Protein AF-A0A931VHJ8-F1 (afdb_monomer_lite)

Secondary structure (DSSP, 8-state):
--SHHHHHHHHHHHHHHHSS---TTS-HHHHHHHH--TT-BHHHHHHHHHHHSTT-PPEEEEEETTEEEEEEEES-GGG--TT--EEEEEEEEEETTEEEEEEEEEEESS-EEEEEEE-S--------

pLDDT: mean 77.22, std 20.11, range [36.59, 96.5]

Foldseek 3Di:
DPPPVVVVVVVVVVVVVVPPPPPPPDDLLVVLVVPDAWFDFPVNSVVSCCVRPNPDFWDWDDDPDQKTKTKDKPPHPVPDDPPPQKIKMKIFMDGNGTTAKIKIWIGGPVDIDIDIHHDPDDPDDDDD

Radius of gyration: 19.67 Å; chains: 1; bounding box: 43×73×38 Å

Structure (mmCIF, N/CA/C/O backbone):
data_AF-A0A931VHJ8-F1
#
_entry.id   AF-A0A931VHJ8-F1
#
loop_
_atom_site.group_PDB
_atom_site.id
_atom_site.type_symbol
_atom_site.label_atom_id
_atom_site.label_alt_id
_atom_site.label_comp_id
_atom_site.label_asym_id
_atom_site.label_entity_id
_atom_site.label_seq_id
_atom_site.pdbx_PDB_ins_code
_atom_site.Cartn_x
_atom_site.Cartn_y
_atom_site.Cartn_z
_atom_site.occupancy
_atom_site.B_iso_or_equiv
_atom_site.auth_seq_id
_atom_site.auth_comp_id
_atom_site.auth_asym_id
_atom_site.auth_atom_id
_atom_site.pdbx_PDB_model_num
ATOM 1 N N . MET A 1 1 ? 20.979 -46.840 4.657 1.00 50.59 1 MET A N 1
ATOM 2 C CA . MET A 1 1 ? 20.047 -46.418 3.584 1.00 50.59 1 MET A CA 1
ATOM 3 C C . MET A 1 1 ? 19.100 -45.302 4.069 1.00 50.59 1 MET A C 1
ATOM 5 O O . MET A 1 1 ? 17.894 -45.471 4.028 1.00 50.59 1 MET A O 1
ATOM 9 N N . LYS A 1 2 ? 19.631 -44.177 4.584 1.00 52.59 2 LYS A N 1
ATOM 10 C CA . LYS A 1 2 ? 18.826 -43.065 5.154 1.00 52.59 2 LYS A CA 1
ATOM 11 C C . LYS A 1 2 ? 19.310 -41.649 4.769 1.00 52.59 2 LYS A C 1
ATOM 13 O O . LYS A 1 2 ? 18.616 -40.684 5.041 1.00 52.59 2 LYS A O 1
ATOM 18 N N . MET A 1 3 ? 20.453 -41.510 4.085 1.00 44.47 3 MET A N 1
ATOM 19 C CA . MET A 1 3 ? 21.045 -40.199 3.747 1.00 44.47 3 MET A CA 1
ATOM 20 C C . MET A 1 3 ? 20.588 -39.595 2.410 1.00 44.47 3 MET A C 1
ATOM 22 O O . MET A 1 3 ? 20.807 -38.413 2.182 1.00 44.47 3 MET A O 1
ATOM 26 N N . LYS A 1 4 ? 19.949 -40.366 1.518 1.00 48.22 4 LYS A N 1
ATOM 27 C CA . LYS A 1 4 ? 19.550 -39.859 0.190 1.00 48.22 4 LYS A CA 1
ATOM 28 C C . LYS A 1 4 ? 18.268 -39.019 0.208 1.00 48.22 4 LYS A C 1
ATOM 30 O O . LYS A 1 4 ? 18.082 -38.210 -0.684 1.00 48.22 4 LYS A O 1
ATOM 35 N N . ILE A 1 5 ? 17.414 -39.184 1.221 1.00 54.38 5 ILE A N 1
ATOM 36 C CA . ILE A 1 5 ? 16.104 -38.513 1.281 1.00 54.38 5 ILE A CA 1
ATOM 37 C C . ILE A 1 5 ? 16.250 -37.063 1.769 1.00 54.38 5 ILE A C 1
ATOM 39 O O . ILE A 1 5 ? 15.583 -36.178 1.245 1.00 54.38 5 ILE A O 1
ATOM 43 N N . LEU A 1 6 ? 17.174 -36.789 2.700 1.00 49.47 6 LEU A N 1
ATOM 44 C CA . LEU A 1 6 ? 17.392 -35.428 3.210 1.00 49.47 6 LEU A CA 1
ATOM 45 C C . LEU A 1 6 ? 17.932 -34.471 2.135 1.00 49.47 6 LEU A C 1
ATOM 47 O O . LEU A 1 6 ? 17.548 -33.306 2.095 1.00 49.47 6 LEU A O 1
ATOM 51 N N . LEU A 1 7 ? 18.797 -34.970 1.245 1.00 45.81 7 LEU A N 1
ATOM 52 C CA . LEU A 1 7 ? 19.414 -34.155 0.196 1.00 45.81 7 LEU A CA 1
ATOM 53 C C . LEU A 1 7 ? 18.394 -33.738 -0.877 1.00 45.81 7 LEU A C 1
ATOM 55 O O . LEU A 1 7 ? 18.454 -32.622 -1.381 1.00 45.81 7 LEU A O 1
ATOM 59 N N . SER A 1 8 ? 17.425 -34.606 -1.184 1.00 54.31 8 SER A N 1
ATOM 60 C CA . SER A 1 8 ? 16.355 -34.327 -2.150 1.00 54.31 8 SER A CA 1
ATOM 61 C C . SER A 1 8 ? 15.367 -33.267 -1.657 1.00 54.31 8 SER A C 1
ATOM 63 O O . SER A 1 8 ? 14.905 -32.457 -2.456 1.00 54.31 8 SER A O 1
ATOM 65 N N . PHE A 1 9 ? 15.078 -33.227 -0.351 1.00 52.41 9 PHE A N 1
ATOM 66 C CA . PHE A 1 9 ? 14.214 -32.196 0.236 1.00 52.41 9 PHE A CA 1
ATOM 67 C C . PHE A 1 9 ? 14.887 -30.820 0.253 1.00 52.41 9 PHE A C 1
ATOM 69 O O . PHE A 1 9 ? 14.257 -29.830 -0.108 1.00 52.41 9 PHE A O 1
ATOM 76 N N . LEU A 1 10 ? 16.176 -30.753 0.601 1.00 47.56 10 LEU A N 1
ATOM 77 C CA . LEU A 1 10 ? 16.919 -29.490 0.598 1.00 47.56 10 LEU A CA 1
ATOM 78 C C . LEU A 1 10 ? 17.054 -28.914 -0.824 1.00 47.56 10 LEU A C 1
ATOM 80 O O . LEU A 1 10 ? 16.908 -27.710 -1.019 1.00 47.56 10 LEU A O 1
ATOM 84 N N . LEU A 1 11 ? 17.258 -29.776 -1.829 1.00 48.50 11 LEU A N 1
ATOM 85 C CA . LEU A 1 11 ? 17.331 -29.361 -3.232 1.00 48.50 11 LEU A CA 1
ATOM 86 C C . LEU A 1 11 ? 15.982 -28.839 -3.756 1.00 48.50 11 LEU A C 1
ATOM 88 O O . LEU A 1 11 ? 15.960 -27.867 -4.504 1.00 48.50 11 LEU A O 1
ATOM 92 N N . ALA A 1 12 ? 14.866 -29.451 -3.344 1.00 54.81 12 ALA A N 1
ATOM 93 C CA . ALA A 1 12 ? 13.523 -29.013 -3.725 1.00 54.81 12 ALA A CA 1
ATOM 94 C C . ALA A 1 12 ? 13.168 -27.638 -3.138 1.00 54.81 12 ALA A C 1
ATOM 96 O O . ALA A 1 12 ? 12.610 -26.804 -3.844 1.00 54.81 12 ALA A O 1
ATOM 97 N N . VAL A 1 13 ? 13.550 -27.366 -1.885 1.00 53.31 13 VAL A N 1
ATOM 98 C CA . VAL A 1 13 ? 13.345 -26.044 -1.268 1.00 53.31 13 VAL A CA 1
ATOM 99 C C . VAL A 1 13 ? 14.185 -24.980 -1.980 1.00 53.31 13 VAL A C 1
ATOM 101 O O . VAL A 1 13 ? 13.667 -23.921 -2.313 1.00 53.31 13 VAL A O 1
ATOM 104 N N . ILE A 1 14 ? 15.449 -25.275 -2.303 1.00 50.72 14 ILE A N 1
ATOM 105 C CA . ILE A 1 14 ? 16.330 -24.345 -3.031 1.00 50.72 14 ILE A CA 1
ATOM 106 C C . ILE A 1 14 ? 15.825 -24.089 -4.463 1.00 50.72 14 ILE A C 1
ATOM 108 O O . ILE A 1 14 ? 15.890 -22.959 -4.941 1.00 50.72 14 ILE A O 1
ATOM 112 N N . LEU A 1 15 ? 15.265 -25.098 -5.139 1.00 37.66 15 LEU A N 1
ATOM 113 C CA . LEU A 1 15 ? 14.702 -24.943 -6.486 1.00 37.66 15 LEU A CA 1
ATOM 114 C C . LEU A 1 15 ? 13.449 -24.054 -6.518 1.00 37.66 15 LEU A C 1
ATOM 116 O O . LEU A 1 15 ? 13.257 -23.346 -7.505 1.00 37.66 15 LEU A O 1
ATOM 120 N N . ILE A 1 16 ? 12.647 -24.019 -5.448 1.00 50.41 16 ILE A N 1
ATOM 121 C CA . ILE A 1 16 ? 11.494 -23.106 -5.349 1.00 50.41 16 ILE A CA 1
ATOM 122 C C . ILE A 1 16 ? 11.958 -21.640 -5.265 1.00 50.41 16 ILE A C 1
ATOM 124 O O . ILE A 1 16 ? 11.334 -20.777 -5.873 1.00 50.41 16 ILE A O 1
ATOM 128 N N . PHE A 1 17 ? 13.087 -21.347 -4.610 1.00 43.72 17 PHE A N 1
ATOM 129 C CA . PHE A 1 17 ? 13.612 -19.974 -4.521 1.00 43.72 17 PHE A CA 1
ATOM 130 C C . PHE A 1 17 ? 14.318 -19.478 -5.795 1.00 43.72 17 PHE A C 1
ATOM 132 O O . PHE A 1 17 ? 14.452 -18.272 -5.975 1.00 43.72 17 PHE A O 1
ATOM 139 N N . ILE A 1 18 ? 14.769 -20.374 -6.682 1.00 45.56 18 ILE A N 1
ATOM 140 C CA . ILE A 1 18 ? 15.527 -20.005 -7.897 1.00 45.56 18 ILE A CA 1
ATOM 141 C C . ILE A 1 18 ? 14.617 -19.889 -9.136 1.00 45.56 18 ILE A C 1
ATOM 143 O O . ILE A 1 18 ? 14.966 -19.192 -10.087 1.00 45.56 18 ILE A O 1
ATOM 147 N N . PHE A 1 19 ? 13.444 -20.535 -9.132 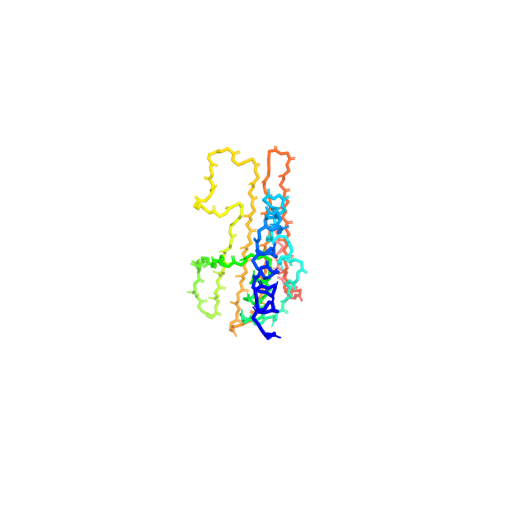1.00 38.06 19 PHE A N 1
ATOM 148 C CA . PHE A 1 19 ? 12.543 -20.611 -10.293 1.00 38.06 19 PHE A CA 1
ATOM 149 C C . PHE A 1 19 ? 11.196 -19.905 -10.130 1.00 38.06 19 PHE A C 1
ATOM 151 O O . PHE A 1 19 ? 10.346 -20.050 -11.006 1.00 38.06 19 PHE A O 1
ATOM 158 N N . ILE A 1 20 ? 10.986 -19.113 -9.077 1.00 41.53 20 ILE A N 1
ATOM 159 C CA . ILE A 1 20 ? 9.978 -18.056 -9.178 1.00 41.53 20 ILE A CA 1
ATOM 160 C C . ILE A 1 20 ? 10.680 -16.931 -9.936 1.00 41.53 20 ILE A C 1
ATOM 162 O O . ILE A 1 20 ? 11.542 -16.272 -9.347 1.00 41.53 20 ILE A O 1
ATOM 166 N N . PRO A 1 21 ? 10.402 -16.713 -11.237 1.00 36.59 21 PRO A N 1
ATOM 167 C CA . PRO A 1 21 ? 10.787 -15.454 -11.837 1.00 36.59 21 PRO A CA 1
ATOM 168 C C . PRO A 1 21 ? 10.136 -14.387 -10.963 1.00 36.59 21 PRO A C 1
ATOM 170 O O . PRO A 1 21 ? 8.913 -14.289 -10.922 1.00 36.59 21 PRO A O 1
ATOM 173 N N . ILE A 1 22 ? 10.940 -13.630 -10.214 1.00 42.44 22 ILE A N 1
ATOM 174 C CA . ILE A 1 22 ? 10.481 -12.369 -9.647 1.00 42.44 22 ILE A CA 1
ATOM 175 C C . ILE A 1 22 ? 10.078 -11.580 -10.885 1.00 42.44 22 ILE A C 1
ATOM 177 O O . ILE A 1 22 ? 10.937 -11.117 -11.638 1.00 42.44 22 ILE A O 1
ATOM 181 N N . SER A 1 23 ? 8.785 -11.552 -11.190 1.00 38.78 23 SER A N 1
ATOM 182 C CA . SER A 1 23 ? 8.258 -10.754 -12.276 1.00 38.78 23 SER A CA 1
ATOM 183 C C . SER A 1 23 ? 8.448 -9.308 -11.851 1.00 38.78 23 SER A C 1
ATOM 185 O O . SER A 1 23 ? 7.587 -8.701 -11.221 1.00 38.78 23 SER A O 1
ATOM 187 N N . TRP A 1 24 ? 9.600 -8.742 -12.185 1.00 46.25 24 TRP A N 1
ATOM 188 C CA . TRP A 1 24 ? 9.788 -7.303 -12.262 1.00 46.25 24 TRP A CA 1
ATOM 189 C C . TRP A 1 24 ? 8.917 -6.777 -13.418 1.00 46.25 24 TRP A C 1
ATOM 191 O O . TRP A 1 24 ? 9.453 -6.412 -14.457 1.00 46.25 24 TRP A O 1
ATOM 201 N N . ALA A 1 25 ? 7.584 -6.862 -13.318 1.00 51.56 25 ALA A N 1
ATOM 202 C CA . ALA A 1 25 ? 6.669 -6.445 -14.391 1.00 51.56 25 ALA A CA 1
ATOM 203 C C . ALA A 1 25 ? 5.181 -6.317 -13.997 1.00 51.56 25 ALA A C 1
ATOM 205 O O . ALA A 1 25 ? 4.350 -6.110 -14.877 1.00 51.56 25 ALA A O 1
ATOM 206 N N . SER A 1 26 ? 4.809 -6.430 -12.721 1.00 73.69 26 SER A N 1
ATOM 207 C CA . SER A 1 26 ? 3.483 -6.003 -12.263 1.00 73.69 26 SER A CA 1
ATOM 208 C C . SER A 1 26 ? 3.653 -5.177 -11.004 1.00 73.69 26 SER A C 1
ATOM 210 O O . SER A 1 26 ? 4.307 -5.621 -10.065 1.00 73.69 26 SER A O 1
ATOM 212 N N . ASP A 1 27 ? 3.101 -3.973 -11.015 1.00 86.88 27 ASP A N 1
ATOM 213 C CA . ASP A 1 27 ? 3.039 -3.098 -9.855 1.00 86.88 27 ASP A CA 1
ATOM 214 C C . ASP A 1 27 ? 2.327 -3.809 -8.681 1.00 86.88 27 ASP A C 1
ATOM 216 O O . ASP A 1 27 ? 1.107 -3.991 -8.737 1.00 86.88 27 ASP A O 1
ATOM 220 N N . PRO A 1 28 ? 3.052 -4.216 -7.618 1.00 91.06 28 PRO A N 1
ATOM 221 C CA . PRO A 1 28 ? 2.463 -4.937 -6.493 1.00 91.06 28 PRO A CA 1
ATOM 222 C C . PRO A 1 28 ? 1.559 -4.036 -5.646 1.00 91.06 28 PRO A C 1
ATOM 224 O O . PRO A 1 28 ? 0.700 -4.533 -4.919 1.00 91.06 28 PRO A O 1
ATOM 227 N N . LEU A 1 29 ? 1.719 -2.710 -5.739 1.00 94.12 29 LEU A N 1
ATOM 228 C CA . LEU A 1 29 ? 0.920 -1.758 -4.973 1.00 94.12 29 LEU A CA 1
ATOM 229 C C . LEU A 1 29 ? -0.535 -1.746 -5.434 1.00 94.12 29 LEU A C 1
ATOM 231 O O . LEU A 1 29 ? -1.421 -1.426 -4.641 1.00 94.12 29 LEU A O 1
ATOM 235 N N . PHE A 1 30 ? -0.786 -2.115 -6.691 1.00 92.81 30 PHE A N 1
ATOM 236 C CA . PHE A 1 30 ? -2.138 -2.244 -7.210 1.00 92.81 30 PHE A CA 1
ATOM 237 C C . PHE A 1 30 ? -2.898 -3.412 -6.570 1.00 92.81 30 PHE A C 1
ATOM 239 O O . PHE A 1 30 ? -4.053 -3.246 -6.178 1.00 92.81 30 PHE A O 1
ATOM 246 N N . GLU A 1 31 ? -2.246 -4.567 -6.419 1.00 93.44 31 GLU A N 1
ATOM 247 C CA . GLU A 1 31 ? -2.848 -5.739 -5.770 1.00 93.44 31 GLU A CA 1
ATOM 248 C C . GLU A 1 31 ? -3.072 -5.489 -4.279 1.00 93.44 31 GLU A C 1
ATOM 250 O O . GLU A 1 31 ? -4.169 -5.725 -3.777 1.00 93.44 31 GLU A O 1
ATOM 255 N N . ILE A 1 32 ? -2.091 -4.878 -3.600 1.00 95.00 32 ILE A N 1
ATOM 256 C CA . ILE A 1 32 ? -2.258 -4.436 -2.209 1.00 95.00 32 ILE A CA 1
ATOM 257 C C . ILE A 1 32 ? -3.487 -3.528 -2.103 1.00 95.00 32 ILE A C 1
ATOM 259 O O . ILE A 1 32 ? -4.359 -3.782 -1.279 1.00 95.00 32 ILE A O 1
ATOM 263 N N . TYR A 1 33 ? -3.601 -2.505 -2.959 1.00 95.00 33 TYR A N 1
ATOM 264 C CA . TYR A 1 33 ? -4.745 -1.591 -2.951 1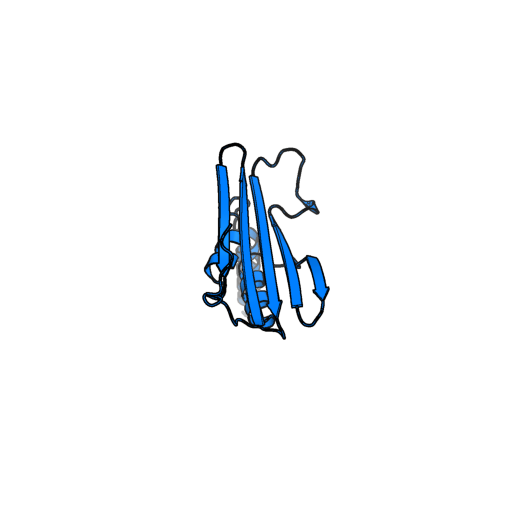.00 95.00 33 TYR A CA 1
ATOM 265 C C . TYR A 1 33 ? -6.095 -2.306 -3.126 1.00 95.00 33 TYR A C 1
ATOM 267 O O . TYR A 1 33 ? -7.059 -1.935 -2.457 1.00 95.00 33 TYR A O 1
ATOM 275 N N . ASN A 1 34 ? -6.184 -3.307 -4.008 1.00 92.94 34 ASN A N 1
ATOM 276 C CA . ASN A 1 34 ? -7.434 -4.036 -4.252 1.00 92.94 34 ASN A CA 1
ATOM 277 C C . ASN A 1 34 ? -7.885 -4.866 -3.039 1.00 92.94 34 ASN A C 1
ATOM 279 O O . ASN A 1 34 ? -9.091 -5.037 -2.843 1.00 92.94 34 ASN A O 1
ATOM 283 N N . ASP A 1 35 ? -6.939 -5.339 -2.226 1.00 94.75 35 ASP A N 1
ATOM 284 C CA . ASP A 1 35 ? -7.225 -6.135 -1.031 1.00 94.75 35 ASP A CA 1
ATOM 285 C C . ASP A 1 35 ? -7.493 -5.276 0.216 1.00 94.75 35 ASP A C 1
ATOM 287 O O . ASP A 1 35 ? -8.123 -5.753 1.167 1.00 94.75 35 ASP A O 1
ATOM 291 N N . LEU A 1 36 ? -7.095 -3.997 0.206 1.00 95.25 36 LEU A N 1
ATOM 292 C CA . LEU A 1 36 ? -7.357 -3.065 1.303 1.00 95.25 36 LEU A CA 1
ATOM 293 C C . LEU A 1 36 ? -8.851 -2.799 1.507 1.00 95.25 36 LEU A C 1
ATOM 295 O O . LEU A 1 36 ? -9.637 -2.608 0.576 1.00 95.25 36 LEU A O 1
ATOM 299 N N . LYS A 1 37 ? -9.233 -2.689 2.780 1.00 95.12 37 LYS A N 1
ATOM 3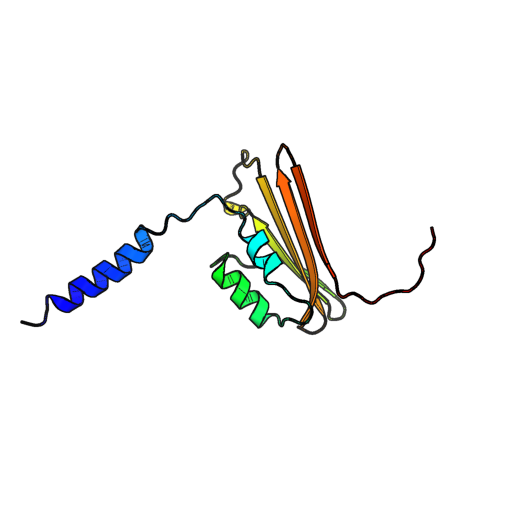00 C CA . LYS A 1 37 ? -10.576 -2.299 3.211 1.00 95.12 37 LYS A CA 1
ATOM 301 C C . LYS A 1 37 ? -10.481 -1.294 4.348 1.00 95.12 37 LYS A C 1
ATOM 303 O O . LYS A 1 37 ? -9.613 -1.384 5.211 1.00 95.12 37 LYS A O 1
ATOM 308 N N . ILE A 1 38 ? -11.422 -0.352 4.369 1.00 94.06 38 ILE A N 1
ATOM 309 C CA . ILE A 1 38 ? -11.595 0.560 5.502 1.00 94.06 38 ILE A CA 1
ATOM 310 C C . ILE A 1 38 ? -11.837 -0.253 6.775 1.00 94.06 38 ILE A C 1
ATOM 312 O O . ILE A 1 38 ? -12.635 -1.191 6.770 1.00 94.06 38 ILE A O 1
ATOM 316 N N . GLY A 1 39 ? -11.189 0.150 7.864 1.00 94.31 39 GLY A N 1
ATOM 317 C CA . GLY A 1 39 ? -11.299 -0.506 9.162 1.00 94.31 39 GLY A CA 1
ATOM 318 C C . GLY A 1 39 ? -10.301 -1.640 9.391 1.00 94.31 39 GLY A C 1
ATOM 319 O O . GLY A 1 39 ? -10.227 -2.103 10.525 1.00 94.31 39 GLY A O 1
ATOM 320 N N . MET A 1 40 ? -9.533 -2.054 8.373 1.00 96.31 40 MET A N 1
ATOM 321 C CA . MET A 1 40 ? -8.440 -3.010 8.571 1.00 96.31 40 MET A CA 1
ATOM 322 C C . MET A 1 40 ? -7.420 -2.473 9.570 1.00 96.31 40 MET A C 1
ATOM 324 O O . MET A 1 40 ? -7.145 -1.271 9.585 1.00 96.31 40 MET A O 1
ATOM 328 N N . THR A 1 41 ? -6.858 -3.349 10.392 1.00 96.44 41 THR A N 1
ATOM 329 C CA . THR A 1 41 ? -5.808 -2.977 11.342 1.00 96.44 41 THR A CA 1
ATOM 330 C C . THR A 1 41 ? -4.466 -2.803 10.637 1.00 96.44 41 THR A C 1
ATOM 332 O O . THR A 1 41 ? -4.258 -3.259 9.509 1.00 96.44 41 THR A O 1
ATOM 335 N N . ARG A 1 42 ? -3.506 -2.171 11.314 1.00 94.25 42 ARG A N 1
ATOM 336 C CA . ARG A 1 42 ? -2.118 -2.105 10.829 1.00 94.25 42 ARG A CA 1
ATOM 337 C C . ARG A 1 42 ? -1.502 -3.483 10.586 1.00 94.25 42 ARG A C 1
ATOM 339 O O . ARG A 1 42 ? -0.753 -3.645 9.628 1.00 94.25 42 ARG A O 1
ATOM 346 N N . GLU A 1 43 ? -1.808 -4.454 11.444 1.00 94.81 43 GLU A N 1
ATOM 347 C CA . GLU A 1 43 ? -1.319 -5.833 11.322 1.00 94.81 43 GLU A CA 1
ATOM 348 C C . GLU A 1 43 ? -1.865 -6.500 10.054 1.00 94.81 43 GLU A C 1
ATOM 350 O O . GLU A 1 43 ? -1.089 -7.023 9.259 1.00 94.81 43 GLU A O 1
ATOM 355 N N . GLU A 1 44 ? -3.168 -6.368 9.789 1.00 96.50 44 GLU A N 1
ATOM 356 C CA . GLU A 1 44 ? -3.786 -6.893 8.563 1.00 96.50 44 GLU A CA 1
ATOM 357 C C . GLU A 1 44 ? -3.180 -6.256 7.303 1.00 96.50 44 GLU A C 1
ATOM 359 O O . GLU A 1 44 ? -2.921 -6.944 6.314 1.00 96.50 44 GLU A O 1
ATOM 364 N N . VAL A 1 45 ? -2.898 -4.948 7.337 1.00 95.88 45 VAL A N 1
ATOM 365 C CA . VAL A 1 45 ? -2.216 -4.263 6.229 1.00 95.88 45 VAL A CA 1
ATOM 366 C C . VAL A 1 45 ? -0.792 -4.786 6.046 1.00 95.88 45 VAL A C 1
ATOM 368 O O . VAL A 1 45 ? -0.380 -5.031 4.912 1.00 95.88 45 VAL A O 1
ATOM 371 N N . TYR A 1 46 ? -0.036 -4.983 7.130 1.00 93.31 46 TYR A N 1
ATOM 372 C CA . TYR A 1 46 ? 1.313 -5.549 7.052 1.00 93.31 46 TYR A CA 1
ATOM 373 C C . TYR A 1 46 ? 1.318 -6.953 6.449 1.00 93.31 46 TYR A C 1
ATOM 375 O O . TYR A 1 46 ? 2.182 -7.241 5.619 1.00 93.31 46 TYR A O 1
ATOM 383 N N . ASP A 1 47 ? 0.351 -7.795 6.809 1.00 94.69 47 ASP A N 1
ATOM 384 C CA . ASP A 1 47 ? 0.227 -9.146 6.263 1.00 94.69 47 ASP A CA 1
ATOM 385 C C . ASP A 1 47 ? -0.065 -9.135 4.757 1.00 94.69 47 ASP A C 1
ATOM 387 O O . ASP A 1 47 ? 0.538 -9.910 4.010 1.00 94.69 47 ASP A O 1
ATOM 391 N N . ILE A 1 48 ? -0.941 -8.239 4.283 1.00 94.69 48 ILE A N 1
ATOM 392 C CA . ILE A 1 48 ? -1.220 -8.058 2.846 1.00 94.69 48 ILE A CA 1
ATOM 393 C C . ILE A 1 48 ? 0.042 -7.581 2.119 1.00 94.69 48 ILE A C 1
ATOM 395 O O . ILE A 1 48 ? 0.445 -8.154 1.105 1.00 94.69 48 ILE A O 1
ATOM 399 N N . VAL A 1 49 ? 0.709 -6.553 2.647 1.00 93.56 49 VAL A N 1
ATOM 400 C CA . VAL A 1 49 ? 1.943 -6.021 2.051 1.00 93.56 49 VAL A CA 1
ATOM 401 C C . VAL A 1 49 ? 3.027 -7.097 2.009 1.00 93.56 49 VAL A C 1
ATOM 403 O O . VAL A 1 49 ? 3.703 -7.235 0.994 1.00 93.56 49 VAL A O 1
ATOM 406 N N . GLY A 1 50 ? 3.169 -7.905 3.061 1.00 91.19 50 GLY A N 1
ATOM 407 C CA . GLY A 1 50 ? 4.137 -8.999 3.124 1.00 91.19 50 GLY A CA 1
ATOM 408 C C . GLY A 1 50 ? 3.916 -10.089 2.072 1.00 91.19 50 GLY A C 1
ATOM 409 O O . GLY A 1 50 ? 4.885 -10.713 1.642 1.00 91.19 50 GLY A O 1
ATOM 410 N N . GLN A 1 51 ? 2.675 -10.295 1.619 1.00 91.25 51 GLN A N 1
ATOM 411 C CA . GLN A 1 51 ? 2.346 -11.257 0.562 1.00 91.25 51 GLN A CA 1
ATOM 412 C C . GLN A 1 51 ? 2.761 -10.761 -0.829 1.00 91.25 51 GLN A C 1
ATOM 414 O O . GLN A 1 51 ? 3.330 -11.528 -1.606 1.00 91.25 51 GLN A O 1
ATOM 419 N N . TYR A 1 52 ? 2.499 -9.487 -1.139 1.00 90.88 52 TYR A N 1
ATOM 420 C CA . TYR A 1 52 ? 2.693 -8.937 -2.490 1.00 90.88 52 TYR A CA 1
ATOM 421 C C . TYR A 1 52 ? 4.006 -8.174 -2.675 1.00 90.88 52 TYR A C 1
ATOM 423 O O . TYR A 1 52 ? 4.533 -8.103 -3.785 1.00 90.88 52 TYR A O 1
ATOM 431 N N . TYR A 1 53 ? 4.542 -7.594 -1.604 1.00 90.62 53 TYR A N 1
ATOM 432 C CA . TYR A 1 53 ? 5.732 -6.749 -1.636 1.00 90.62 53 TYR A CA 1
ATOM 433 C C . TYR A 1 53 ? 6.681 -7.051 -0.458 1.00 90.62 53 TYR A C 1
ATOM 435 O O . TYR A 1 53 ? 6.976 -6.180 0.369 1.00 90.62 53 TYR A O 1
ATOM 443 N N . PRO A 1 54 ? 7.171 -8.304 -0.357 1.00 85.94 54 PRO A N 1
ATOM 444 C CA . PRO A 1 54 ? 7.939 -8.779 0.789 1.00 85.94 54 PRO A CA 1
ATOM 445 C C . PRO A 1 54 ? 9.249 -8.009 0.970 1.00 85.94 54 PRO A C 1
ATOM 447 O O . PRO A 1 54 ? 9.979 -7.752 0.015 1.00 85.94 54 PRO A O 1
ATOM 450 N N . GLY A 1 55 ? 9.574 -7.682 2.222 1.00 83.94 55 GLY A N 1
ATOM 451 C CA . GLY A 1 55 ? 10.813 -6.983 2.579 1.00 83.94 55 GLY A CA 1
ATOM 452 C C . GLY A 1 55 ? 10.796 -5.471 2.333 1.00 83.94 55 GLY A C 1
ATOM 453 O O . GLY A 1 55 ? 11.764 -4.801 2.688 1.00 83.94 55 GLY A O 1
ATOM 454 N N . HIS A 1 56 ? 9.708 -4.915 1.788 1.00 84.12 56 HIS A N 1
ATOM 455 C CA . HIS A 1 56 ? 9.567 -3.478 1.563 1.00 84.12 56 HIS A CA 1
ATOM 456 C C . HIS A 1 56 ? 8.754 -2.811 2.674 1.00 84.12 56 HIS A C 1
ATOM 458 O O . HIS A 1 56 ? 7.543 -2.997 2.803 1.00 84.12 56 HIS A O 1
ATOM 464 N N . MET A 1 57 ? 9.436 -1.995 3.476 1.00 85.06 57 MET A N 1
ATOM 465 C CA . MET A 1 57 ? 8.812 -1.229 4.551 1.00 85.06 57 MET A CA 1
ATOM 466 C C . MET A 1 57 ? 8.188 0.066 4.038 1.00 85.06 57 MET A C 1
ATOM 468 O O . MET A 1 57 ? 8.700 0.699 3.112 1.00 85.06 57 MET A O 1
ATOM 472 N N . ALA A 1 58 ? 7.091 0.467 4.677 1.00 89.81 58 ALA A N 1
ATOM 473 C CA . ALA A 1 58 ? 6.477 1.755 4.413 1.00 89.81 58 ALA A CA 1
ATOM 474 C C . ALA A 1 58 ? 7.371 2.887 4.923 1.00 89.81 58 ALA A C 1
ATOM 476 O O . ALA A 1 58 ? 8.018 2.780 5.967 1.00 89.81 58 ALA A O 1
ATOM 477 N N . LYS A 1 59 ? 7.330 4.021 4.231 1.00 90.81 59 LYS A N 1
ATOM 478 C CA . LYS A 1 59 ? 7.777 5.294 4.786 1.00 90.81 59 LYS A CA 1
ATOM 479 C C . LYS A 1 59 ? 6.620 5.934 5.545 1.00 90.81 59 LYS A C 1
ATOM 481 O O . LYS A 1 59 ? 5.566 6.183 4.962 1.00 90.81 59 LYS A O 1
ATOM 486 N N . ILE A 1 60 ? 6.828 6.239 6.821 1.00 90.31 60 ILE A N 1
ATOM 487 C CA . ILE A 1 60 ? 5.867 7.004 7.623 1.00 90.31 60 ILE A CA 1
ATOM 488 C C . ILE A 1 60 ? 6.026 8.484 7.261 1.00 90.31 60 ILE A C 1
ATOM 490 O O . ILE A 1 60 ? 7.121 9.039 7.376 1.00 90.31 60 ILE A O 1
ATOM 494 N N . MET A 1 61 ? 4.957 9.109 6.764 1.00 87.06 61 MET A N 1
ATOM 495 C CA . MET A 1 61 ? 4.997 10.488 6.255 1.00 87.06 61 MET A CA 1
ATOM 496 C C . MET A 1 61 ? 4.464 11.511 7.255 1.00 87.06 61 MET A C 1
ATOM 498 O O . MET A 1 61 ? 5.034 12.593 7.386 1.00 87.06 61 MET A O 1
ATOM 502 N N . HIS A 1 62 ? 3.382 11.172 7.956 1.00 80.38 62 HIS A N 1
ATOM 503 C CA . HIS A 1 62 ? 2.720 12.045 8.920 1.00 80.38 62 HIS A CA 1
ATOM 504 C C . HIS A 1 62 ? 2.208 11.225 10.097 1.00 80.38 62 HIS A C 1
ATOM 506 O O . HIS A 1 62 ? 1.668 10.143 9.889 1.00 80.38 62 HIS A O 1
ATOM 512 N N . GLU A 1 63 ? 2.340 11.773 11.303 1.00 83.06 63 GLU A N 1
ATOM 513 C CA . GLU A 1 63 ? 1.702 11.273 12.518 1.00 83.06 63 GLU A CA 1
ATOM 514 C C . GLU A 1 63 ? 1.162 12.482 13.298 1.00 83.06 63 GLU A C 1
ATOM 516 O O . GLU A 1 63 ? 1.929 13.302 13.808 1.00 83.06 63 GLU A O 1
ATOM 521 N N . MET A 1 64 ? -0.159 12.675 13.317 1.00 78.94 64 MET A N 1
ATOM 522 C CA . MET A 1 64 ? -0.801 13.816 13.983 1.00 78.94 64 MET A CA 1
ATOM 523 C C . MET A 1 64 ? -2.178 13.429 14.518 1.00 78.94 64 MET A C 1
ATOM 525 O O . MET A 1 64 ? -3.003 12.896 13.787 1.00 78.94 64 MET A O 1
ATOM 529 N N . ASN A 1 65 ? -2.471 13.769 15.778 1.00 82.44 65 ASN A N 1
ATOM 530 C CA . ASN A 1 65 ? -3.812 13.648 16.372 1.00 82.44 65 ASN A CA 1
ATOM 531 C C . ASN A 1 65 ? -4.478 12.266 16.182 1.00 82.44 65 ASN A C 1
ATOM 533 O O . ASN A 1 65 ? -5.680 12.177 15.936 1.00 82.44 65 ASN A O 1
ATOM 537 N N . GLY A 1 66 ? -3.697 11.187 16.293 1.00 82.81 66 GLY A N 1
ATOM 538 C CA . GLY A 1 66 ? -4.181 9.813 16.127 1.00 82.81 66 GLY A CA 1
ATOM 539 C C . GLY A 1 66 ? -4.295 9.338 14.676 1.00 82.81 66 GLY A C 1
ATOM 540 O O . GLY A 1 66 ? -4.718 8.201 14.471 1.00 82.81 66 GLY A O 1
ATOM 541 N N . TYR A 1 67 ? -3.913 10.176 13.707 1.00 89.88 67 TYR A N 1
ATOM 542 C CA . TYR A 1 67 ? -3.730 9.798 12.310 1.00 89.88 67 TYR A CA 1
ATOM 543 C C . TYR A 1 67 ? -2.273 9.465 12.017 1.00 89.88 67 TYR A C 1
ATOM 545 O O . TYR A 1 67 ? -1.376 10.152 12.507 1.00 89.88 67 TYR A O 1
ATOM 553 N N . GLU A 1 68 ? -2.050 8.460 11.178 1.00 93.44 68 GLU A N 1
ATOM 554 C CA . GLU A 1 68 ? -0.732 8.083 10.674 1.00 93.44 68 GLU A CA 1
ATOM 555 C C . GLU A 1 68 ? -0.820 7.697 9.196 1.00 93.44 68 GLU A C 1
ATOM 557 O O . GLU A 1 68 ? -1.724 6.959 8.814 1.00 93.44 68 GLU A O 1
ATOM 562 N N . THR A 1 69 ? 0.105 8.170 8.358 1.00 93.69 69 THR A N 1
ATOM 563 C CA . THR A 1 69 ? 0.107 7.846 6.921 1.00 93.69 69 THR A CA 1
ATOM 564 C C . THR A 1 69 ? 1.356 7.072 6.516 1.00 93.69 69 THR A C 1
ATOM 566 O O . THR A 1 69 ? 2.482 7.545 6.696 1.00 93.69 69 THR A O 1
ATOM 569 N N . TRP A 1 70 ? 1.153 5.894 5.929 1.00 95.44 70 TRP A N 1
ATOM 570 C CA . TRP A 1 70 ? 2.191 4.993 5.429 1.00 95.44 70 TRP A CA 1
ATOM 571 C C . TRP A 1 70 ? 2.245 5.010 3.913 1.00 95.44 70 TRP A C 1
ATOM 573 O O . TRP A 1 70 ? 1.211 4.936 3.252 1.00 95.44 70 TRP A O 1
ATOM 583 N N . HIS A 1 71 ? 3.448 5.133 3.359 1.00 94.94 71 HIS A N 1
ATOM 584 C CA . HIS A 1 71 ? 3.668 5.263 1.925 1.00 94.94 71 HIS A CA 1
ATOM 585 C C . HIS A 1 71 ? 4.598 4.173 1.395 1.00 94.94 71 HIS A C 1
ATOM 587 O O . HIS A 1 71 ? 5.677 3.947 1.943 1.00 94.94 71 HIS A O 1
ATOM 593 N N . TRP A 1 72 ? 4.231 3.595 0.255 1.00 94.62 72 TRP A N 1
ATOM 594 C CA . TRP A 1 72 ? 5.097 2.739 -0.548 1.00 94.62 72 TRP A CA 1
ATOM 595 C C . TRP A 1 72 ? 5.229 3.276 -1.965 1.00 94.62 72 TRP A C 1
ATOM 597 O O . TRP A 1 72 ? 4.298 3.856 -2.527 1.00 94.62 72 TRP A O 1
ATOM 607 N N . ASN A 1 73 ? 6.402 3.025 -2.541 1.00 92.31 73 ASN A N 1
ATOM 608 C CA . ASN A 1 73 ? 6.746 3.371 -3.909 1.00 92.31 73 ASN A CA 1
ATOM 609 C C . ASN A 1 73 ? 7.124 2.106 -4.679 1.00 92.31 73 ASN A C 1
ATOM 611 O O . ASN A 1 73 ? 7.826 1.236 -4.152 1.00 92.31 73 ASN A O 1
ATOM 615 N N . TRP A 1 74 ? 6.729 2.056 -5.946 1.00 90.50 74 TRP A N 1
ATOM 616 C CA . TRP A 1 74 ? 7.203 1.074 -6.909 1.00 90.50 74 TRP A CA 1
ATOM 617 C C . TRP A 1 74 ? 7.637 1.783 -8.209 1.00 90.50 74 TRP A C 1
ATOM 619 O O . TRP A 1 74 ? 6.960 2.712 -8.641 1.00 90.50 74 TRP A O 1
ATOM 629 N N . PRO A 1 75 ? 8.772 1.422 -8.828 1.00 88.44 75 PRO A N 1
ATOM 630 C CA . PRO A 1 75 ? 9.839 0.627 -8.231 1.00 88.44 75 PRO A CA 1
ATOM 631 C C . PRO A 1 75 ? 10.374 1.289 -6.941 1.00 88.44 75 PRO A C 1
ATOM 633 O O . PRO A 1 75 ? 10.285 2.520 -6.789 1.00 88.44 75 PRO A O 1
ATOM 636 N N . PRO A 1 76 ? 10.917 0.490 -6.003 1.00 84.50 76 PRO A N 1
ATOM 637 C CA . PRO A 1 76 ? 11.506 1.014 -4.776 1.00 84.50 76 PRO A CA 1
ATOM 638 C C . PRO A 1 76 ? 12.651 1.978 -5.103 1.00 84.50 76 PRO A C 1
ATOM 640 O O . PRO A 1 76 ? 13.367 1.778 -6.087 1.00 84.50 76 PRO A O 1
ATOM 643 N N . GLU A 1 77 ? 12.826 3.026 -4.290 1.00 78.44 77 GLU A N 1
ATOM 644 C CA . GLU A 1 77 ? 13.746 4.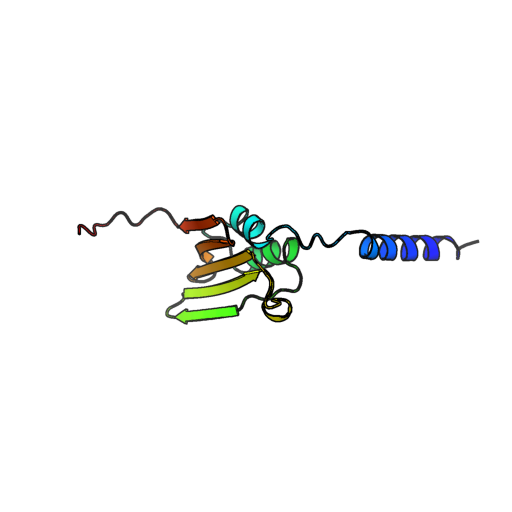144 -4.577 1.00 78.44 77 GLU A CA 1
ATOM 645 C C . GLU A 1 77 ? 15.174 3.680 -4.887 1.00 78.44 77 GLU A C 1
ATOM 647 O O . GLU A 1 77 ? 15.779 4.155 -5.843 1.00 78.44 77 GLU A O 1
ATOM 652 N N . GLU A 1 78 ? 15.665 2.680 -4.159 1.00 73.12 78 GLU A N 1
ATOM 653 C CA . GLU A 1 78 ? 16.992 2.065 -4.327 1.00 73.12 78 GLU A CA 1
ATOM 654 C C . GLU A 1 78 ? 17.206 1.436 -5.712 1.00 73.12 78 GLU A C 1
ATOM 656 O O . GLU A 1 78 ? 18.328 1.316 -6.201 1.00 73.12 78 GLU A O 1
ATOM 661 N N . THR A 1 79 ? 16.115 1.023 -6.354 1.00 71.50 79 THR A N 1
ATOM 662 C CA . THR A 1 79 ? 16.114 0.323 -7.646 1.00 71.50 79 THR A CA 1
ATOM 663 C C . THR A 1 79 ? 15.635 1.216 -8.788 1.00 71.50 79 THR A C 1
ATOM 665 O O . THR A 1 79 ? 15.678 0.812 -9.955 1.00 71.50 79 THR A O 1
ATOM 668 N N . ARG A 1 80 ? 15.206 2.445 -8.468 1.00 67.19 80 ARG A N 1
ATOM 669 C CA . ARG A 1 80 ? 14.730 3.436 -9.429 1.00 67.19 80 ARG A CA 1
ATOM 670 C C . ARG A 1 80 ? 15.916 3.965 -10.233 1.00 67.19 80 ARG A C 1
ATOM 672 O O . ARG A 1 80 ? 16.535 4.969 -9.901 1.00 67.19 80 ARG A O 1
ATOM 679 N N . LYS A 1 81 ? 16.238 3.266 -11.318 1.00 65.94 81 LYS A N 1
ATOM 680 C CA . LYS A 1 81 ? 17.133 3.780 -12.360 1.00 65.94 81 LYS A CA 1
ATOM 681 C C . LYS A 1 81 ? 16.462 4.965 -13.058 1.00 65.94 81 LYS A C 1
ATOM 683 O O . LYS A 1 81 ? 15.239 4.987 -13.179 1.00 65.94 81 LYS A O 1
ATOM 688 N N . GLU A 1 82 ? 17.261 5.888 -13.589 1.00 60.69 82 GLU A N 1
ATOM 689 C CA . GLU A 1 82 ? 16.802 7.093 -14.313 1.00 60.69 82 GLU A CA 1
ATOM 690 C C . GLU A 1 82 ? 15.843 6.802 -15.491 1.00 60.69 82 GLU A C 1
ATOM 692 O O . GLU A 1 82 ? 15.156 7.703 -15.957 1.00 60.69 82 GLU A O 1
ATOM 697 N N . ASN A 1 83 ? 15.740 5.542 -15.932 1.00 59.62 83 ASN A N 1
ATOM 698 C CA . ASN A 1 83 ? 14.980 5.112 -17.108 1.00 59.62 83 ASN A CA 1
ATOM 699 C C . ASN A 1 83 ? 13.687 4.331 -16.795 1.00 59.62 83 ASN A C 1
ATOM 701 O O . ASN A 1 83 ? 13.164 3.650 -17.680 1.00 59.62 83 ASN A O 1
ATOM 705 N N . PHE A 1 84 ? 13.177 4.353 -15.559 1.00 67.25 84 PHE A N 1
ATOM 706 C CA . PHE A 1 84 ? 11.866 3.755 -15.288 1.00 67.25 84 PHE A CA 1
ATOM 707 C C . PHE A 1 84 ? 10.749 4.654 -15.822 1.00 67.25 84 PHE A C 1
ATOM 709 O O . PHE A 1 84 ? 10.460 5.712 -15.269 1.00 67.25 84 PHE A O 1
ATOM 716 N N . ASN A 1 85 ? 10.110 4.197 -16.900 1.00 78.00 85 ASN A N 1
ATOM 717 C CA . ASN A 1 85 ? 8.983 4.881 -17.535 1.00 78.00 85 ASN A CA 1
ATOM 718 C C . ASN A 1 85 ? 7.667 4.720 -16.770 1.00 78.00 85 ASN A C 1
ATOM 720 O O . ASN A 1 85 ? 6.672 5.297 -17.197 1.00 78.00 85 ASN A O 1
ATOM 724 N N . GLU A 1 86 ? 7.652 3.928 -15.697 1.00 84.38 86 GLU A N 1
ATOM 725 C CA . GLU A 1 86 ? 6.470 3.622 -14.900 1.00 84.38 86 GLU A CA 1
ATOM 726 C C . GLU A 1 86 ? 6.796 3.734 -13.410 1.00 84.38 86 GLU A C 1
ATOM 728 O O . GLU A 1 86 ? 7.824 3.231 -12.948 1.00 84.38 86 GLU A O 1
ATOM 733 N N . THR A 1 87 ? 5.920 4.400 -12.664 1.00 90.06 87 THR A N 1
ATOM 734 C CA . THR A 1 87 ? 5.993 4.519 -11.210 1.00 90.06 87 THR A CA 1
ATOM 735 C C . THR A 1 87 ? 4.609 4.384 -10.594 1.00 90.06 87 THR A C 1
ATOM 737 O O . THR A 1 87 ? 3.606 4.814 -11.163 1.00 90.06 87 THR A O 1
ATOM 740 N N . ALA A 1 88 ? 4.558 3.806 -9.404 1.00 92.38 88 ALA A N 1
ATOM 741 C CA . ALA A 1 88 ? 3.357 3.669 -8.614 1.00 92.38 88 ALA A CA 1
ATOM 742 C C . ALA A 1 88 ? 3.591 4.093 -7.168 1.00 92.38 88 ALA A C 1
ATOM 744 O O . ALA A 1 88 ? 4.703 4.013 -6.635 1.00 92.38 88 ALA A O 1
ATOM 745 N N . TYR A 1 89 ? 2.510 4.550 -6.552 1.00 94.06 89 TYR A N 1
ATOM 746 C CA . TYR A 1 89 ? 2.474 5.100 -5.210 1.00 94.06 89 TYR A CA 1
ATOM 747 C C . TYR A 1 89 ? 1.227 4.577 -4.507 1.00 94.06 89 TYR A C 1
ATOM 749 O O . TYR A 1 89 ? 0.126 4.681 -5.052 1.00 94.06 89 TYR A O 1
ATOM 757 N N . LEU A 1 90 ? 1.400 4.067 -3.293 1.00 96.38 90 LEU A N 1
ATOM 758 C CA . LEU A 1 90 ? 0.310 3.689 -2.401 1.00 96.38 90 LEU A CA 1
ATOM 759 C C . LEU A 1 90 ? 0.492 4.432 -1.087 1.00 96.38 90 LEU A C 1
ATOM 761 O O . LEU A 1 90 ? 1.529 4.290 -0.440 1.00 96.38 90 LEU A O 1
ATOM 765 N N . GLY A 1 91 ? -0.506 5.224 -0.714 1.00 96.12 91 GLY A N 1
ATOM 766 C CA . GLY A 1 91 ? -0.600 5.825 0.608 1.00 96.12 91 GLY A CA 1
ATOM 767 C C . GLY A 1 91 ? -1.789 5.248 1.357 1.00 96.12 91 GLY A C 1
ATOM 768 O O . GLY A 1 91 ? -2.881 5.157 0.800 1.00 96.12 91 GLY A O 1
ATOM 769 N N . ILE A 1 92 ? -1.574 4.864 2.607 1.00 95.94 92 ILE A N 1
ATOM 770 C CA . ILE A 1 92 ? -2.603 4.343 3.506 1.00 95.94 92 ILE A CA 1
ATOM 771 C C . ILE A 1 92 ? -2.607 5.227 4.742 1.00 95.94 92 ILE A C 1
ATOM 773 O O . ILE A 1 92 ? -1.566 5.425 5.365 1.00 95.94 92 ILE A O 1
ATOM 777 N N . GLU A 1 93 ? -3.764 5.774 5.079 1.00 95.19 93 GLU A N 1
ATOM 778 C CA . GLU A 1 93 ? -3.978 6.522 6.307 1.00 95.19 93 GLU A CA 1
ATOM 779 C C . GLU A 1 93 ? -4.673 5.627 7.332 1.00 95.19 93 GLU A C 1
ATOM 781 O O . GLU A 1 93 ? -5.636 4.923 7.023 1.00 95.19 93 GLU A O 1
ATOM 786 N N . PHE A 1 94 ? -4.186 5.681 8.564 1.00 93.75 94 PHE A N 1
ATOM 787 C CA . PHE A 1 94 ? -4.769 5.025 9.718 1.00 93.75 94 PHE A CA 1
ATOM 788 C C . PHE A 1 94 ? -5.295 6.075 10.686 1.00 93.75 94 PHE A C 1
ATOM 790 O O . PHE A 1 94 ? -4.600 7.049 10.959 1.00 93.75 94 PHE A O 1
ATOM 797 N N . PHE A 1 95 ? -6.461 5.834 11.281 1.00 92.88 95 PHE A N 1
ATOM 798 C CA . PHE A 1 95 ? -6.940 6.534 12.469 1.00 92.88 95 PHE A CA 1
ATOM 799 C C . PHE A 1 95 ? -7.099 5.538 13.615 1.00 92.88 95 PHE A C 1
ATOM 801 O O . PHE A 1 95 ? -7.818 4.544 13.475 1.00 92.88 95 PHE A O 1
ATOM 808 N N . GLN A 1 96 ? -6.441 5.807 14.749 1.00 87.50 96 GLN A N 1
ATOM 809 C CA . GLN A 1 96 ? -6.509 4.965 15.955 1.00 87.50 96 GLN A CA 1
ATOM 810 C C . GLN A 1 96 ? -6.301 3.463 15.661 1.00 87.50 96 GLN A C 1
ATOM 812 O O . GLN A 1 96 ? -7.005 2.631 16.218 1.00 87.50 96 GLN A O 1
ATOM 817 N N . ASP A 1 97 ? -5.340 3.135 14.787 1.00 90.25 97 ASP A N 1
ATOM 818 C CA . ASP A 1 97 ? -4.971 1.770 14.350 1.00 90.25 97 ASP A CA 1
ATOM 819 C C . ASP A 1 97 ? -5.804 1.132 13.229 1.00 90.25 97 ASP A C 1
ATOM 821 O O . ASP A 1 97 ? -5.488 0.032 12.787 1.00 90.25 97 ASP A O 1
ATOM 825 N N . SER A 1 98 ? -6.808 1.831 12.701 1.00 94.12 98 SER A N 1
ATOM 826 C CA . SER A 1 98 ? -7.650 1.315 11.614 1.00 94.12 98 SER A CA 1
ATOM 827 C C . SER A 1 98 ? -7.509 2.131 10.332 1.00 94.12 98 SER A C 1
ATOM 829 O O . SER A 1 98 ? -7.458 3.358 10.399 1.00 94.12 98 SER A O 1
ATOM 831 N N . VAL A 1 99 ? -7.481 1.480 9.166 1.00 95.00 99 VAL A N 1
ATOM 832 C CA . VAL A 1 99 ? -7.436 2.153 7.856 1.00 95.00 99 VAL A CA 1
ATOM 833 C C . VAL A 1 99 ? -8.629 3.106 7.725 1.00 95.00 99 VAL A C 1
ATOM 835 O O . VAL A 1 99 ? -9.785 2.669 7.719 1.00 95.00 99 VAL A O 1
ATOM 838 N N . SER A 1 100 ? -8.353 4.406 7.611 1.00 93.75 100 SER A N 1
ATOM 839 C CA . SER A 1 100 ? -9.342 5.477 7.430 1.00 93.75 100 SER A CA 1
ATOM 840 C C . SER A 1 100 ? -9.506 5.880 5.966 1.00 93.75 100 SER A C 1
ATOM 842 O O . SER A 1 100 ? -10.620 6.209 5.543 1.00 93.75 100 SER A O 1
ATOM 844 N N . ASP A 1 101 ? -8.419 5.824 5.199 1.00 94.50 101 ASP A N 1
ATOM 845 C CA . ASP A 1 101 ? -8.351 6.160 3.779 1.00 94.50 101 ASP A CA 1
ATOM 846 C C . ASP A 1 101 ? -7.165 5.429 3.137 1.00 94.50 101 ASP A C 1
ATOM 848 O O . ASP A 1 101 ? -6.180 5.104 3.800 1.00 94.50 101 ASP A O 1
ATOM 852 N N . ALA A 1 102 ? -7.233 5.186 1.834 1.00 94.62 102 ALA A N 1
ATOM 853 C CA . ALA A 1 102 ? -6.070 4.779 1.059 1.00 94.62 102 ALA A CA 1
ATOM 854 C C . ALA A 1 102 ? -6.162 5.327 -0.361 1.00 94.62 102 ALA A C 1
ATOM 856 O O . ALA A 1 102 ? -7.240 5.401 -0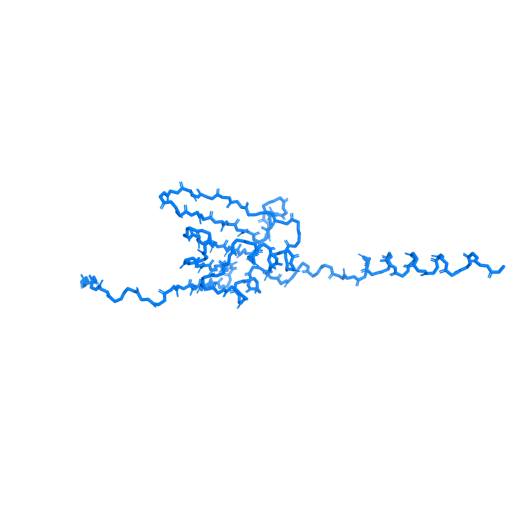.950 1.00 94.62 102 ALA A O 1
ATOM 857 N N . PHE A 1 103 ? -5.029 5.680 -0.951 1.00 95.00 103 PHE A N 1
ATOM 858 C CA . PHE A 1 103 ? -4.959 6.102 -2.341 1.00 95.00 103 PHE A CA 1
ATOM 859 C C . PHE A 1 103 ? -3.872 5.339 -3.079 1.00 95.00 103 PHE A C 1
ATOM 861 O O . PHE A 1 103 ? -2.789 5.087 -2.559 1.00 95.00 103 PHE A O 1
ATOM 868 N N . TYR A 1 104 ? -4.161 5.041 -4.334 1.00 95.12 104 TYR A N 1
ATOM 869 C CA . TYR A 1 104 ? -3.231 4.443 -5.268 1.00 95.12 104 TYR A CA 1
ATOM 870 C C . TYR A 1 104 ? -3.066 5.371 -6.467 1.00 95.12 104 TYR A C 1
ATOM 872 O O . TYR A 1 104 ? -4.045 5.924 -6.976 1.00 95.12 104 TYR A O 1
ATOM 880 N N . LYS A 1 105 ? -1.830 5.547 -6.928 1.00 94.50 105 LYS A N 1
ATOM 881 C CA . LYS A 1 105 ? -1.517 6.326 -8.123 1.00 94.50 105 LYS A CA 1
ATOM 882 C C . LYS A 1 105 ? -0.471 5.613 -8.962 1.00 94.50 105 LYS A C 1
ATOM 884 O O . LYS A 1 105 ? 0.629 5.383 -8.479 1.00 94.50 105 LYS A O 1
ATOM 889 N N . PHE A 1 106 ? -0.781 5.399 -10.232 1.00 91.94 106 PHE A N 1
ATOM 890 C CA . PHE A 1 106 ? 0.143 4.916 -11.251 1.00 91.94 106 PHE A CA 1
ATOM 891 C C . PHE A 1 106 ? 0.442 6.020 -12.259 1.00 91.94 106 PHE A C 1
ATOM 893 O O . PHE A 1 106 ? -0.451 6.760 -12.681 1.00 91.94 106 PHE A O 1
ATOM 900 N N . VAL A 1 107 ? 1.697 6.126 -12.673 1.00 89.69 107 VAL A N 1
ATOM 901 C CA . VAL A 1 107 ? 2.171 7.071 -13.679 1.00 89.69 107 VAL A CA 1
ATOM 902 C C . VAL A 1 107 ? 3.030 6.316 -14.674 1.00 89.69 107 VAL A C 1
ATOM 904 O O . VAL A 1 107 ? 3.935 5.586 -14.296 1.00 89.69 107 VAL A O 1
ATOM 907 N N . SER A 1 108 ? 2.767 6.535 -15.955 1.00 88.19 108 SER A N 1
ATOM 908 C CA . SER A 1 108 ? 3.614 6.093 -17.057 1.00 88.19 108 SER A CA 1
ATOM 909 C C . SER A 1 108 ? 3.719 7.182 -18.122 1.00 88.19 108 SER A C 1
ATOM 911 O O . SER A 1 108 ? 3.034 8.202 -18.037 1.00 88.19 108 SER A O 1
ATOM 913 N N . SER A 1 109 ? 4.513 6.952 -19.168 1.00 84.38 109 SER A N 1
ATOM 914 C CA . SER A 1 109 ? 4.594 7.863 -20.320 1.00 84.38 109 SER A CA 1
ATOM 915 C C . SER A 1 109 ? 3.265 8.050 -21.067 1.00 84.38 109 SER A C 1
ATOM 917 O O . SER A 1 109 ? 3.073 9.080 -21.709 1.00 84.38 109 SER A O 1
ATOM 919 N N . SER A 1 110 ? 2.346 7.082 -20.990 1.00 83.88 110 SER A N 1
ATOM 920 C CA . SER A 1 110 ? 1.090 7.083 -21.754 1.00 83.88 110 SER A CA 1
ATOM 921 C C . SER A 1 110 ? -0.176 7.189 -20.906 1.00 83.88 110 SER A C 1
ATOM 923 O O . SER A 1 110 ? -1.251 7.416 -21.458 1.00 83.88 110 SER A O 1
ATOM 925 N N . ARG A 1 111 ? -0.095 6.987 -19.586 1.00 84.44 111 ARG A N 1
ATOM 926 C CA . ARG A 1 111 ? -1.268 7.026 -18.699 1.00 84.44 111 ARG A CA 1
ATOM 927 C C . ARG A 1 111 ? -0.933 7.465 -17.280 1.00 84.44 111 ARG A C 1
ATOM 929 O O . ARG A 1 111 ? 0.129 7.136 -16.755 1.00 84.44 111 ARG A O 1
ATOM 936 N N . VAL A 1 112 ? -1.905 8.124 -16.655 1.00 88.19 112 VAL A N 1
ATOM 937 C CA . VAL A 1 112 ? -1.977 8.348 -15.210 1.00 88.19 112 VAL A CA 1
ATOM 938 C C . VAL A 1 112 ? -3.272 7.723 -14.709 1.00 88.19 112 VAL A C 1
ATOM 940 O O . VAL A 1 112 ? -4.337 7.996 -15.258 1.00 88.19 112 VAL A O 1
ATOM 943 N N . GLU A 1 113 ? -3.180 6.900 -13.672 1.00 89.12 113 GLU A N 1
ATOM 944 C CA . GLU A 1 113 ? -4.326 6.273 -13.015 1.00 89.12 113 GLU A CA 1
ATOM 945 C C . GLU A 1 113 ? -4.308 6.632 -11.532 1.00 89.12 113 GLU A C 1
ATOM 947 O O . GLU A 1 113 ? -3.253 6.624 -10.900 1.00 89.12 113 GLU A O 1
ATOM 952 N N . ILE A 1 114 ? -5.468 6.991 -10.984 1.00 90.38 114 ILE A N 1
ATOM 953 C CA . ILE A 1 114 ? -5.629 7.335 -9.570 1.00 90.38 114 ILE A CA 1
ATOM 954 C C . ILE A 1 114 ? -6.865 6.610 -9.048 1.00 90.38 114 ILE A C 1
ATOM 956 O O . ILE A 1 114 ? -7.943 6.717 -9.635 1.00 90.38 114 ILE A O 1
ATOM 960 N N . LYS A 1 115 ? -6.712 5.903 -7.929 1.00 91.44 115 LYS A N 1
ATOM 961 C CA . LYS A 1 115 ? -7.801 5.263 -7.188 1.00 91.44 115 LYS A CA 1
ATOM 962 C C . LYS A 1 115 ? -7.768 5.690 -5.729 1.00 91.44 115 LYS A C 1
ATOM 964 O O . LYS A 1 115 ? -6.711 6.032 -5.200 1.00 91.44 115 LYS A O 1
ATOM 969 N N . ARG A 1 116 ? -8.933 5.679 -5.086 1.00 90.62 116 ARG A N 1
ATOM 970 C CA . ARG A 1 116 ? -9.070 6.025 -3.673 1.00 90.62 116 ARG A CA 1
ATOM 971 C C . ARG A 1 116 ? -10.109 5.146 -2.995 1.00 90.62 116 ARG A C 1
ATOM 973 O O . ARG A 1 116 ? -11.232 5.017 -3.483 1.00 90.62 116 ARG A O 1
ATOM 980 N N . LEU A 1 117 ? -9.721 4.601 -1.855 1.00 86.44 117 LEU A N 1
ATOM 981 C CA . LEU A 1 117 ? -10.542 3.855 -0.927 1.00 86.44 117 LEU A CA 1
ATOM 982 C C . LEU A 1 117 ? -10.897 4.797 0.221 1.00 86.44 117 LEU A C 1
ATOM 984 O O . LEU A 1 117 ? -10.120 4.952 1.151 1.00 86.44 117 LEU A O 1
ATOM 988 N N . TYR A 1 118 ? -12.067 5.424 0.158 1.00 70.31 118 TYR A N 1
ATOM 989 C CA . TYR A 1 118 ? -12.541 6.301 1.225 1.00 70.31 118 TYR A CA 1
ATOM 990 C C . TYR A 1 118 ? -13.656 5.629 2.023 1.00 70.31 118 TYR A C 1
ATOM 992 O O . TYR A 1 118 ? -14.494 4.896 1.485 1.00 70.31 118 TYR A O 1
ATOM 1000 N N . ARG A 1 119 ? -13.731 5.947 3.317 1.00 59.59 119 ARG A N 1
ATOM 1001 C CA . ARG A 1 119 ? -14.929 5.687 4.115 1.00 59.59 119 ARG A CA 1
ATOM 1002 C C . ARG A 1 119 ? -16.059 6.563 3.575 1.00 59.59 119 ARG A C 1
ATOM 1004 O O . ARG A 1 119 ? -16.068 7.776 3.774 1.00 59.59 119 ARG A O 1
ATOM 1011 N N . CYS A 1 120 ? -17.018 5.967 2.868 1.00 51.81 120 CYS A N 1
ATOM 1012 C CA . CYS A 1 120 ? -18.226 6.682 2.473 1.00 51.81 120 CYS A CA 1
ATOM 1013 C C . CYS A 1 120 ? -19.004 7.038 3.745 1.00 51.81 120 CYS A C 1
ATOM 1015 O O . CYS A 1 120 ? -19.574 6.152 4.375 1.00 51.81 120 CYS A O 1
ATOM 1017 N N . CYS A 1 121 ? -18.887 8.305 4.160 1.00 53.91 121 CYS A N 1
ATOM 1018 C CA . CYS A 1 121 ? -19.846 9.123 4.911 1.00 53.91 121 CYS A CA 1
ATOM 1019 C C . CYS A 1 121 ? -19.134 10.356 5.498 1.00 53.91 121 CYS A C 1
ATOM 1021 O O . CYS A 1 121 ? -18.822 10.415 6.683 1.00 53.91 121 CYS A O 1
ATOM 1023 N N . L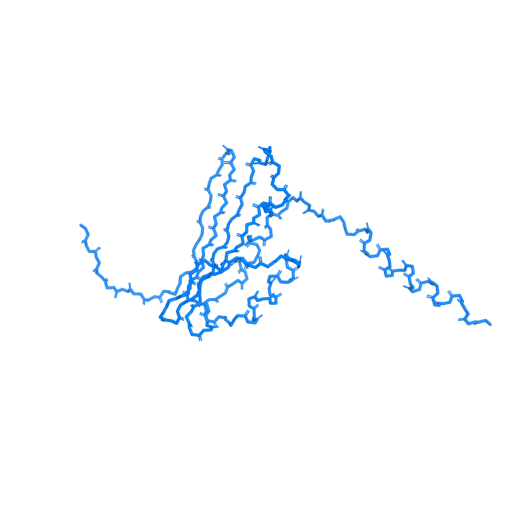YS A 1 122 ? -18.963 11.383 4.665 1.00 42.50 122 LYS A N 1
ATOM 1024 C CA . LYS A 1 122 ? -19.280 12.763 5.048 1.00 42.50 122 LYS A CA 1
ATOM 1025 C C . LYS A 1 122 ? -20.050 13.385 3.885 1.00 42.50 122 LYS A C 1
ATOM 1027 O O . LYS A 1 122 ? -19.491 14.015 2.997 1.00 42.50 122 LYS A O 1
ATOM 1032 N N . LYS A 1 123 ? -21.361 13.125 3.854 1.00 43.94 123 LYS A N 1
ATOM 1033 C CA . LYS A 1 123 ? -22.288 14.125 3.326 1.00 43.94 123 LYS A CA 1
ATOM 1034 C C . LYS A 1 123 ? -22.270 15.248 4.351 1.00 43.94 123 LYS A C 1
ATOM 1036 O O . LYS A 1 123 ? -22.849 15.066 5.409 1.00 43.94 123 LYS A O 1
ATOM 1041 N N . GLU A 1 124 ? -21.566 16.325 4.049 1.00 45.22 124 GLU A N 1
ATOM 1042 C CA . GLU A 1 124 ? -21.871 17.666 4.542 1.00 45.22 124 GLU A CA 1
ATOM 1043 C C . GLU A 1 124 ? -21.101 18.660 3.664 1.00 45.22 124 GLU A C 1
ATOM 1045 O O . GLU A 1 124 ? -19.887 18.800 3.763 1.00 45.22 124 GLU A O 1
ATOM 1050 N N . ASP A 1 125 ? -21.843 19.206 2.700 1.00 47.66 125 ASP A N 1
ATOM 1051 C CA . ASP A 1 125 ? -21.786 20.575 2.190 1.00 47.66 125 ASP A CA 1
ATOM 1052 C C . ASP A 1 125 ? -20.425 21.285 2.127 1.00 47.66 125 ASP A C 1
ATOM 1054 O O . ASP A 1 125 ? -20.081 22.058 3.013 1.00 47.66 125 ASP A O 1
ATOM 1058 N N . GLU A 1 126 ? -19.765 21.214 0.970 1.00 39.50 126 GLU A N 1
ATOM 1059 C CA . GLU A 1 126 ? -19.057 22.384 0.440 1.00 39.50 126 GLU A CA 1
ATOM 1060 C C . GLU A 1 126 ? -19.529 22.641 -0.993 1.00 39.50 126 GLU A C 1
ATOM 1062 O O . GLU A 1 126 ? -19.082 22.040 -1.970 1.00 39.50 126 GLU A O 1
ATOM 1067 N N . LYS A 1 127 ? -20.523 23.531 -1.085 1.00 38.00 127 LYS A N 1
ATOM 1068 C CA . LYS A 1 127 ? -20.805 24.298 -2.297 1.00 38.00 127 LYS A CA 1
ATOM 1069 C C . LYS A 1 127 ? -19.589 25.183 -2.577 1.00 38.00 127 LYS A C 1
ATOM 1071 O O . LYS A 1 127 ? -19.239 25.997 -1.725 1.00 38.00 127 LYS A O 1
ATOM 1076 N N . PHE A 1 128 ? -19.019 25.050 -3.769 1.00 41.12 128 PHE A N 1
ATOM 1077 C CA . PHE A 1 128 ? -18.326 26.150 -4.438 1.00 41.12 128 PHE A CA 1
ATOM 1078 C C . PHE A 1 128 ? -19.316 26.871 -5.354 1.00 41.12 128 PHE A C 1
ATOM 1080 O O . PHE A 1 128 ? -20.164 26.172 -5.960 1.00 41.12 128 PHE A O 1
#

Sequence (128 aa):
MKMKILLSFLLAVILIFIFIPISWASDPLFEIYNDLKIGMTREEVYDIVGQYYPGHMAKIMHEMNGYETWHWNWPPEETRKENFNETAYLGIEFFQDSVSDAFYKFVSSSRVEIKRLYRCCKKEDEKF